Protein AF-A0A7X6VKJ6-F1 (afdb_monomer_lite)

Foldseek 3Di:
DLCCLQPPQLVVLQVQLVVLQVVLVVCVVVVNNVVSVVSNVSSVVSNVSSVVSNVD

Radius of gyration: 13.03 Å; chains: 1; bounding box: 29×14×38 Å

Structure (mmCIF, N/CA/C/O backbone):
data_AF-A0A7X6VKJ6-F1
#
_entry.id   AF-A0A7X6VKJ6-F1
#
loop_
_atom_site.group_PDB
_atom_site.id
_atom_site.type_symbol
_atom_site.label_atom_id
_atom_site.label_alt_id
_atom_site.label_comp_id
_atom_site.label_asym_id
_atom_site.label_entity_id
_atom_site.label_seq_id
_atom_site.pdbx_PDB_ins_code
_atom_site.Cartn_x
_atom_site.Cartn_y
_atom_site.Cartn_z
_atom_site.occupancy
_atom_site.B_iso_or_equiv
_atom_site.auth_seq_id
_atom_site.auth_comp_id
_atom_site.auth_asym_id
_atom_site.auth_atom_id
_atom_site.pdbx_PDB_model_num
ATOM 1 N N . MET A 1 1 ? 8.522 3.877 -25.371 1.00 50.00 1 MET A N 1
ATOM 2 C CA . MET A 1 1 ? 7.523 3.641 -24.300 1.00 50.00 1 MET A CA 1
ATOM 3 C C . MET A 1 1 ? 8.139 3.067 -23.019 1.00 50.00 1 MET A C 1
ATOM 5 O O . MET A 1 1 ? 7.585 3.303 -21.959 1.00 50.00 1 MET A O 1
ATOM 9 N N . GLN A 1 2 ? 9.288 2.374 -23.070 1.00 51.66 2 GLN A N 1
ATOM 10 C CA . GLN A 1 2 ? 9.895 1.759 -21.875 1.00 51.66 2 GLN A CA 1
ATOM 11 C C . GLN A 1 2 ? 10.553 2.747 -20.894 1.00 51.66 2 GLN A C 1
ATOM 13 O O . GLN A 1 2 ? 10.518 2.513 -19.695 1.00 51.66 2 GLN A O 1
ATOM 18 N N . PHE A 1 3 ? 11.027 3.908 -21.361 1.00 53.84 3 PHE A N 1
ATOM 19 C CA . PHE A 1 3 ? 11.594 4.945 -20.484 1.00 53.84 3 PHE A CA 1
ATOM 20 C C . PHE A 1 3 ? 10.623 5.441 -19.394 1.00 53.84 3 PHE A C 1
ATOM 22 O O . PHE A 1 3 ? 11.035 5.664 -18.263 1.00 53.84 3 PHE A O 1
ATOM 29 N N . PHE A 1 4 ? 9.321 5.564 -19.679 1.00 55.94 4 PHE A N 1
ATOM 30 C CA . PHE A 1 4 ? 8.338 5.982 -18.665 1.00 55.94 4 PHE A CA 1
ATOM 31 C C . PHE A 1 4 ? 8.093 4.905 -17.596 1.00 55.94 4 PHE A C 1
ATOM 33 O O . PHE A 1 4 ? 7.917 5.238 -16.423 1.00 55.94 4 PHE A O 1
ATOM 40 N N . ALA A 1 5 ? 8.103 3.629 -17.994 1.00 55.56 5 ALA A N 1
ATOM 41 C CA . ALA A 1 5 ? 7.864 2.493 -17.106 1.00 55.56 5 ALA A CA 1
ATOM 42 C C . ALA A 1 5 ? 9.031 2.251 -16.135 1.00 55.56 5 ALA A C 1
ATOM 44 O O . ALA A 1 5 ? 8.800 1.872 -14.994 1.00 55.56 5 ALA A O 1
ATOM 45 N N . THR A 1 6 ? 10.265 2.522 -16.558 1.00 58.28 6 THR A N 1
ATOM 46 C CA . THR A 1 6 ? 11.457 2.347 -15.712 1.00 58.28 6 THR A CA 1
ATOM 47 C C . THR A 1 6 ? 11.780 3.606 -14.899 1.00 58.28 6 THR A C 1
ATOM 49 O O . THR A 1 6 ? 12.281 3.505 -13.784 1.00 58.28 6 THR A O 1
ATOM 52 N N . SER A 1 7 ? 11.479 4.807 -15.416 1.00 61.69 7 SER A N 1
ATOM 53 C CA . SER A 1 7 ? 11.922 6.062 -14.787 1.00 61.69 7 SER A CA 1
ATOM 54 C C . SER A 1 7 ? 10.850 6.814 -13.995 1.00 61.69 7 SER A C 1
ATOM 56 O O . SER A 1 7 ? 11.205 7.466 -13.022 1.00 61.69 7 SER A O 1
ATOM 58 N N . ALA A 1 8 ? 9.565 6.753 -14.370 1.00 64.69 8 ALA A N 1
ATOM 59 C CA . ALA A 1 8 ? 8.498 7.534 -13.718 1.00 64.69 8 ALA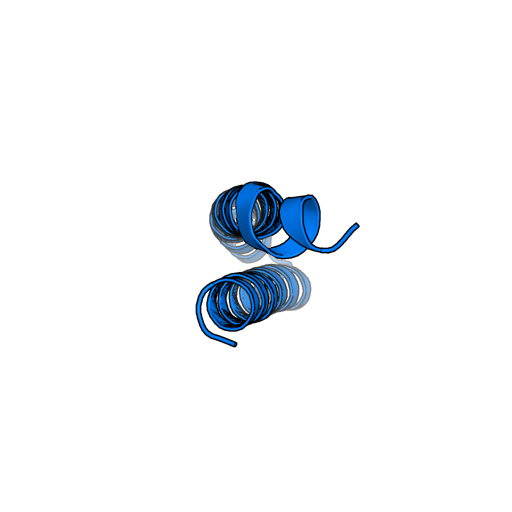 A CA 1
ATOM 60 C C . ALA A 1 8 ? 7.464 6.658 -12.992 1.00 64.69 8 ALA A C 1
ATOM 62 O O . ALA A 1 8 ? 7.016 7.000 -11.897 1.00 64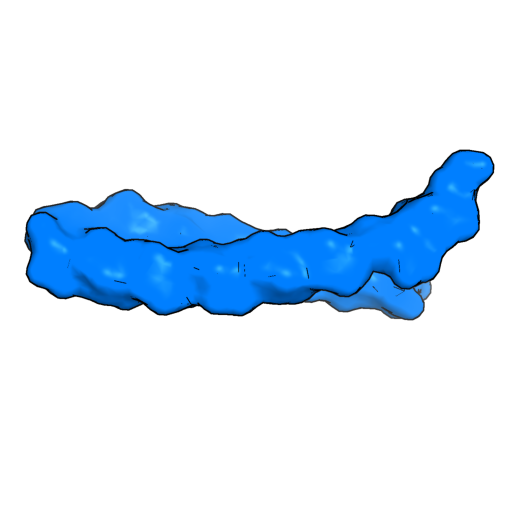.69 8 ALA A O 1
ATOM 63 N N . ALA A 1 9 ? 7.118 5.503 -13.564 1.00 69.38 9 ALA A N 1
ATOM 64 C CA . ALA A 1 9 ? 6.162 4.572 -12.970 1.00 69.38 9 ALA A CA 1
ATOM 65 C C . ALA A 1 9 ? 6.533 4.079 -11.554 1.00 69.38 9 ALA A C 1
ATOM 67 O O . ALA A 1 9 ? 5.641 4.098 -10.705 1.00 69.38 9 ALA A O 1
ATOM 68 N N . PRO A 1 10 ? 7.789 3.707 -11.221 1.00 69.62 10 PRO A N 1
ATOM 69 C CA . PRO A 1 10 ? 8.102 3.238 -9.870 1.00 69.62 10 PRO A CA 1
ATOM 70 C C . PRO A 1 10 ? 7.871 4.317 -8.806 1.00 69.62 10 PRO A C 1
ATOM 72 O O . PRO A 1 10 ? 7.341 4.016 -7.742 1.00 69.62 10 PRO A O 1
ATOM 75 N N . TRP A 1 11 ? 8.158 5.587 -9.101 1.00 76.06 11 TRP A N 1
ATOM 76 C CA . TRP A 1 11 ? 7.910 6.693 -8.168 1.00 76.06 11 TRP A CA 1
ATOM 77 C C . TRP A 1 11 ? 6.420 6.931 -7.912 1.00 76.06 11 TRP A C 1
ATOM 79 O O . TRP A 1 11 ? 6.021 7.175 -6.774 1.00 76.06 11 TRP A O 1
ATOM 89 N N . ILE A 1 12 ? 5.587 6.812 -8.949 1.00 80.12 12 ILE A N 1
ATOM 90 C CA . ILE A 1 12 ? 4.126 6.921 -8.824 1.00 80.12 12 ILE A CA 1
ATOM 91 C C . ILE A 1 12 ? 3.579 5.758 -7.985 1.00 80.12 12 ILE A C 1
ATOM 93 O O . ILE A 1 12 ? 2.739 5.966 -7.108 1.00 80.12 12 ILE A O 1
ATOM 97 N N . LEU A 1 13 ? 4.086 4.543 -8.211 1.00 78.56 13 LEU A N 1
ATOM 98 C CA . LEU A 1 13 ? 3.715 3.351 -7.448 1.00 78.56 13 LEU A CA 1
ATOM 99 C C . LEU A 1 13 ? 4.142 3.473 -5.974 1.00 78.56 13 LEU A C 1
ATOM 101 O O . LEU A 1 13 ? 3.325 3.224 -5.088 1.00 78.56 13 LEU A O 1
ATOM 105 N N . TYR A 1 14 ? 5.355 3.955 -5.687 1.00 77.00 14 TYR A N 1
ATOM 106 C CA . TYR A 1 14 ? 5.793 4.247 -4.316 1.00 77.00 14 TYR A CA 1
ATOM 107 C C . TYR A 1 14 ? 4.919 5.305 -3.636 1.00 77.00 14 TYR A C 1
ATOM 109 O O . TYR A 1 14 ? 4.505 5.113 -2.491 1.00 77.00 14 TYR A O 1
ATOM 117 N N . GLY A 1 15 ? 4.578 6.386 -4.345 1.00 81.00 15 GLY A N 1
ATOM 118 C CA . GLY A 1 15 ? 3.662 7.407 -3.838 1.00 81.00 15 GLY A CA 1
ATOM 119 C C . GLY A 1 15 ? 2.282 6.834 -3.505 1.00 81.00 15 GLY A C 1
ATOM 120 O O . GLY A 1 15 ? 1.721 7.133 -2.452 1.00 81.00 15 GLY A O 1
ATOM 121 N N . CYS A 1 16 ? 1.759 5.947 -4.354 1.00 79.50 16 CYS A N 1
ATOM 122 C CA . CYS A 1 16 ? 0.484 5.274 -4.115 1.00 79.50 16 CYS A CA 1
ATOM 123 C C . CYS A 1 16 ? 0.559 4.336 -2.897 1.00 79.50 16 CYS A C 1
ATOM 125 O O . CYS A 1 16 ? -0.302 4.396 -2.017 1.00 79.50 16 CYS A O 1
ATOM 127 N N . SER A 1 17 ? 1.626 3.536 -2.795 1.00 78.31 17 SER A N 1
ATOM 128 C CA . SER A 1 17 ? 1.879 2.633 -1.664 1.00 78.31 17 SER A CA 1
ATOM 129 C C . SER A 1 17 ? 1.947 3.390 -0.329 1.00 78.31 17 SER A C 1
ATOM 131 O O . SER A 1 17 ? 1.262 3.022 0.627 1.00 78.31 17 SER A O 1
ATOM 133 N N . ILE A 1 18 ? 2.660 4.522 -0.284 1.00 83.12 18 ILE A N 1
ATOM 134 C CA . ILE A 1 18 ? 2.766 5.381 0.909 1.00 83.12 18 ILE A CA 1
ATOM 135 C C . ILE A 1 18 ? 1.410 5.928 1.364 1.00 83.12 18 ILE A C 1
ATOM 137 O O . ILE A 1 18 ? 1.215 6.120 2.560 1.00 83.12 18 ILE A O 1
ATOM 141 N N . VAL A 1 19 ? 0.470 6.181 0.450 1.00 82.56 19 VAL A N 1
ATOM 142 C CA . VAL A 1 19 ? -0.869 6.698 0.787 1.00 82.56 19 VAL A CA 1
ATOM 143 C C . VAL A 1 19 ? -1.817 5.572 1.218 1.00 82.56 19 VAL A C 1
ATOM 145 O O . VAL A 1 19 ? -2.624 5.758 2.133 1.00 82.56 19 VAL A O 1
ATOM 148 N N . LEU A 1 20 ? -1.688 4.388 0.615 1.00 81.12 20 LEU A N 1
ATOM 149 C CA . LEU A 1 20 ? -2.479 3.195 0.937 1.00 81.12 20 LEU A CA 1
ATOM 150 C C . LEU A 1 20 ? -2.199 2.662 2.351 1.00 81.12 20 LEU A C 1
ATOM 152 O O . LEU A 1 20 ? -3.129 2.240 3.033 1.00 81.12 20 LEU A O 1
ATOM 156 N N . VAL A 1 21 ? -0.960 2.741 2.846 1.00 80.81 21 VAL A N 1
ATOM 157 C CA . VAL A 1 21 ? -0.607 2.280 4.206 1.00 80.81 21 VAL A CA 1
ATOM 158 C C . VAL A 1 21 ? -1.375 3.015 5.326 1.00 80.81 21 VAL A C 1
ATOM 160 O O . VAL A 1 21 ? -2.072 2.358 6.106 1.00 80.81 21 VAL A O 1
ATOM 163 N N . PRO A 1 22 ? -1.330 4.358 5.439 1.00 82.69 22 PRO A N 1
ATOM 164 C CA . PRO A 1 22 ? -2.085 5.090 6.452 1.00 82.69 22 PRO A CA 1
ATOM 165 C C . PRO A 1 22 ? -3.600 5.021 6.218 1.00 82.69 22 PRO A C 1
ATOM 167 O O . PRO A 1 22 ? -4.355 5.052 7.192 1.00 82.69 22 PRO A O 1
ATOM 170 N N . LEU A 1 23 ? -4.068 4.891 4.969 1.00 80.56 23 LEU A N 1
ATOM 171 C CA . LEU A 1 23 ? -5.480 4.620 4.666 1.00 80.56 23 LEU A CA 1
ATOM 172 C C . LEU A 1 23 ? -5.920 3.257 5.210 1.00 80.56 23 LEU A C 1
ATOM 174 O O . LEU A 1 23 ? -6.955 3.180 5.877 1.00 80.56 23 LEU A O 1
ATOM 178 N N . GLY A 1 24 ? -5.113 2.217 5.001 1.00 78.56 24 GLY A N 1
ATOM 179 C CA . GLY A 1 24 ? -5.323 0.881 5.547 1.00 78.56 24 GLY A CA 1
ATOM 180 C C . GLY A 1 24 ? -5.417 0.909 7.069 1.00 78.56 24 GLY A C 1
ATOM 181 O O . GLY A 1 24 ? -6.410 0.445 7.628 1.00 78.56 24 GLY A O 1
ATOM 182 N N . ILE A 1 25 ? -4.465 1.564 7.746 1.00 81.44 25 ILE A N 1
ATOM 183 C CA . ILE A 1 25 ? -4.464 1.728 9.214 1.00 81.44 25 ILE A CA 1
ATOM 184 C C . ILE A 1 25 ? -5.723 2.465 9.699 1.00 81.44 25 ILE A C 1
ATOM 186 O O . ILE A 1 25 ? -6.364 2.048 10.668 1.00 81.44 25 ILE A O 1
ATOM 190 N N . ARG A 1 26 ? -6.131 3.543 9.015 1.00 83.19 26 ARG A N 1
ATOM 191 C CA . ARG A 1 26 ? -7.367 4.273 9.347 1.00 83.19 26 ARG A CA 1
ATOM 192 C C . ARG A 1 26 ? -8.612 3.400 9.168 1.00 83.19 26 ARG A C 1
ATOM 194 O O . ARG A 1 26 ? -9.515 3.483 9.998 1.00 83.19 26 ARG A O 1
ATOM 201 N N . ARG A 1 27 ? -8.660 2.550 8.136 1.00 81.31 27 ARG A N 1
ATOM 202 C CA . ARG A 1 27 ? -9.773 1.615 7.875 1.00 81.31 27 ARG A CA 1
ATOM 203 C C . ARG A 1 27 ? -9.826 0.457 8.871 1.00 81.31 27 ARG A C 1
ATOM 205 O O . ARG A 1 27 ? -10.922 0.099 9.299 1.00 81.31 27 ARG A O 1
ATOM 212 N N . PHE A 1 28 ? -8.672 -0.050 9.311 1.00 81.12 28 PHE A N 1
ATOM 213 C CA . PHE A 1 28 ? -8.585 -0.987 10.436 1.00 81.12 28 PHE A CA 1
ATOM 214 C C . PHE A 1 28 ? -9.194 -0.385 11.699 1.00 81.12 28 PHE A C 1
ATOM 216 O O . PHE A 1 28 ? -10.034 -1.009 12.344 1.00 81.12 28 PHE A O 1
ATOM 223 N N . ARG A 1 29 ? -8.835 0.866 12.011 1.00 79.56 29 ARG A N 1
ATOM 224 C CA . ARG A 1 29 ? -9.375 1.573 13.177 1.00 79.56 29 ARG A CA 1
ATOM 225 C C . ARG A 1 29 ? -10.866 1.903 13.046 1.00 79.56 29 ARG A C 1
ATOM 227 O O . ARG A 1 29 ? -11.549 2.005 14.055 1.00 79.56 29 ARG A O 1
ATOM 234 N N . ALA A 1 30 ? -11.381 2.042 11.825 1.00 84.00 30 ALA A N 1
AT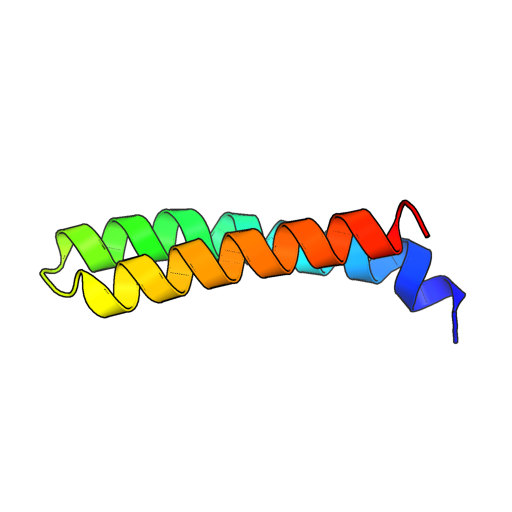OM 235 C CA . ALA A 1 30 ? -12.797 2.290 11.543 1.00 84.00 30 ALA A CA 1
ATOM 236 C C . ALA A 1 30 ? -13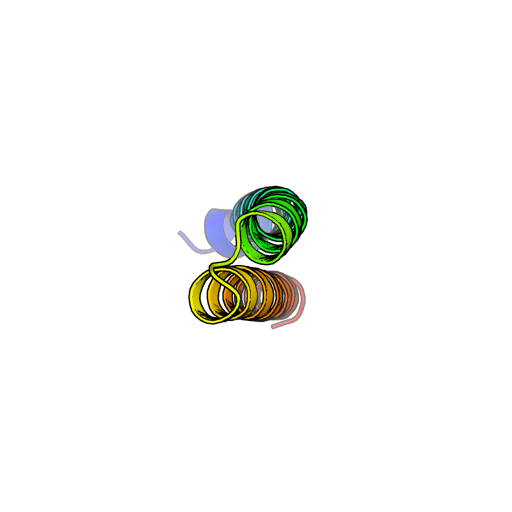.687 1.030 11.633 1.00 84.00 30 ALA A C 1
ATOM 238 O O . ALA A 1 30 ? -14.859 1.091 11.270 1.00 84.00 30 ALA A O 1
ATOM 239 N N . GLY A 1 31 ? -13.153 -0.111 12.086 1.00 82.50 31 GLY A N 1
ATOM 240 C CA . GLY A 1 31 ? -13.929 -1.339 12.279 1.00 82.50 31 GLY A CA 1
ATOM 241 C C . GLY A 1 31 ? -14.146 -2.163 11.008 1.00 82.50 31 GLY A C 1
ATOM 242 O O . GLY A 1 31 ? -14.932 -3.105 11.028 1.00 82.50 31 GLY A O 1
ATOM 243 N N . ASN A 1 32 ? -13.442 -1.856 9.910 1.00 83.38 32 ASN A N 1
ATOM 244 C CA . ASN A 1 32 ? -13.468 -2.662 8.688 1.00 83.38 32 ASN A CA 1
ATOM 245 C C . ASN A 1 32 ? -12.080 -3.273 8.401 1.00 83.38 32 ASN A C 1
ATOM 247 O O . ASN A 1 32 ? -11.355 -2.798 7.516 1.00 83.38 32 ASN A O 1
ATOM 251 N N . PRO A 1 33 ? -11.685 -4.316 9.160 1.00 79.69 33 PRO A N 1
ATOM 252 C CA . PRO A 1 33 ? -10.339 -4.878 9.105 1.00 79.69 33 PRO A CA 1
ATOM 253 C C . PRO A 1 33 ? -10.038 -5.558 7.766 1.00 79.69 33 PRO A C 1
ATOM 255 O O . PRO A 1 33 ? -8.912 -5.479 7.290 1.00 79.69 33 PRO A O 1
ATOM 258 N N . LEU A 1 34 ? -11.039 -6.157 7.110 1.00 85.06 34 LEU A N 1
ATOM 259 C CA . LEU A 1 34 ? -10.859 -6.807 5.809 1.00 85.06 34 LEU A CA 1
ATOM 260 C C . LEU A 1 34 ? -10.435 -5.798 4.735 1.00 85.06 34 LEU A C 1
ATOM 262 O O . LEU A 1 34 ? -9.511 -6.046 3.964 1.00 85.06 34 LEU A O 1
ATOM 266 N N . LYS A 1 35 ? -11.078 -4.625 4.713 1.00 81.25 35 LYS A N 1
ATOM 267 C CA . LYS A 1 35 ? -10.732 -3.569 3.758 1.00 81.25 35 LYS A CA 1
ATOM 268 C C . LYS A 1 35 ? -9.394 -2.911 4.092 1.00 81.25 35 LYS A C 1
ATOM 270 O O . LYS A 1 35 ? -8.632 -2.620 3.182 1.00 81.25 35 LYS A O 1
ATOM 275 N N . GLY A 1 36 ? -9.082 -2.735 5.378 1.00 83.00 36 GLY A N 1
ATOM 276 C CA . GLY A 1 36 ? -7.754 -2.285 5.808 1.00 83.00 36 GLY A CA 1
ATOM 277 C C . GLY A 1 36 ? -6.638 -3.251 5.395 1.00 83.00 36 GLY A C 1
ATOM 278 O O . GLY A 1 36 ? -5.584 -2.814 4.940 1.00 83.00 36 GLY A O 1
ATOM 279 N N . PHE A 1 37 ? -6.880 -4.561 5.504 1.00 85.31 37 PHE A N 1
ATOM 280 C CA . PHE A 1 37 ? -5.927 -5.598 5.112 1.00 85.31 37 PHE A CA 1
ATOM 281 C C . PHE A 1 37 ? -5.680 -5.604 3.602 1.00 85.31 37 PHE A C 1
ATOM 283 O O . PHE A 1 37 ? -4.533 -5.666 3.169 1.00 85.31 37 PHE A O 1
ATOM 290 N N . LEU A 1 38 ? -6.744 -5.474 2.803 1.0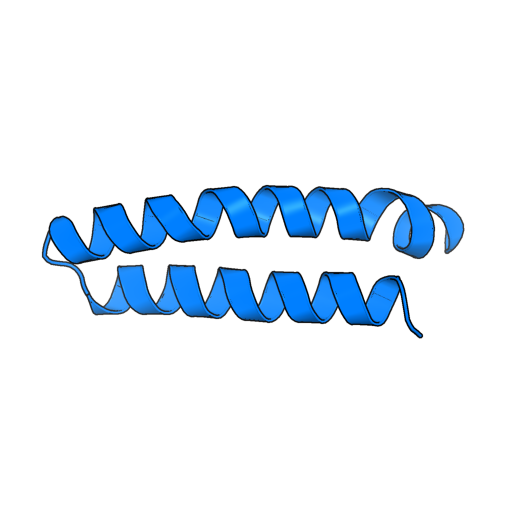0 86.69 38 LEU A N 1
ATOM 291 C CA . LEU A 1 38 ? -6.642 -5.357 1.348 1.00 86.69 38 LEU A CA 1
ATOM 292 C C . LEU A 1 38 ? -5.884 -4.092 0.915 1.00 86.69 38 LEU A C 1
ATOM 294 O O . LEU A 1 38 ? -5.091 -4.168 -0.019 1.00 86.69 38 LEU A O 1
ATOM 298 N N . ASP A 1 39 ? -6.067 -2.957 1.601 1.00 83.50 39 ASP A N 1
ATOM 299 C CA . ASP A 1 39 ? -5.280 -1.735 1.357 1.00 83.50 39 ASP A CA 1
ATOM 300 C C . ASP A 1 39 ? -3.783 -1.951 1.645 1.00 83.50 39 ASP A C 1
ATOM 302 O O . ASP A 1 39 ? -2.941 -1.531 0.851 1.00 83.50 39 ASP A O 1
ATOM 306 N N . LEU A 1 40 ? -3.435 -2.639 2.741 1.00 83.62 40 LEU A N 1
ATOM 307 C CA . LEU A 1 40 ? -2.039 -2.952 3.079 1.00 83.62 40 LEU A CA 1
ATOM 308 C C . LEU A 1 40 ? -1.411 -3.959 2.109 1.00 83.62 40 LEU A C 1
ATOM 310 O O . LEU A 1 40 ? -0.276 -3.762 1.675 1.00 83.62 40 LEU A O 1
ATOM 314 N N . LEU A 1 41 ? -2.142 -5.013 1.736 1.00 87.56 41 LEU A N 1
ATOM 315 C CA . LEU A 1 41 ? -1.695 -5.960 0.714 1.00 87.56 41 LEU A CA 1
ATOM 316 C C . LEU A 1 41 ? -1.503 -5.264 -0.633 1.00 87.56 41 LEU A C 1
ATOM 318 O O . LEU A 1 41 ? -0.481 -5.468 -1.282 1.00 87.56 41 LEU A O 1
ATOM 322 N N . GLY A 1 42 ? -2.443 -4.402 -1.027 1.00 84.56 42 GLY A N 1
ATOM 323 C CA . GLY A 1 42 ? -2.330 -3.582 -2.229 1.00 84.56 42 GLY A CA 1
ATOM 324 C C . GLY A 1 42 ? -1.085 -2.697 -2.198 1.00 84.56 42 GLY A C 1
ATOM 325 O O . GLY A 1 42 ? -0.325 -2.689 -3.163 1.00 84.56 42 GLY A O 1
ATOM 326 N N . ALA A 1 43 ? -0.813 -2.027 -1.074 1.00 84.88 43 ALA A N 1
ATOM 327 C CA . ALA A 1 43 ? 0.404 -1.235 -0.894 1.00 84.88 43 ALA A CA 1
ATOM 328 C C . ALA A 1 43 ? 1.682 -2.077 -1.049 1.00 84.88 43 ALA A C 1
ATOM 330 O O . ALA A 1 43 ? 2.630 -1.630 -1.699 1.00 84.88 43 ALA A O 1
ATOM 331 N N . GLY A 1 44 ? 1.696 -3.293 -0.493 1.00 83.56 44 GLY A N 1
ATOM 332 C CA . GLY A 1 44 ? 2.815 -4.230 -0.603 1.00 83.56 44 GLY A CA 1
ATOM 333 C C . GLY A 1 44 ? 3.045 -4.714 -2.035 1.00 83.56 44 GLY A C 1
ATOM 334 O O . GLY A 1 44 ? 4.166 -4.643 -2.531 1.00 83.56 44 GLY A O 1
ATOM 335 N N . VAL A 1 45 ? 1.987 -5.131 -2.737 1.00 86.75 45 VAL A N 1
ATOM 336 C CA . VAL A 1 45 ? 2.069 -5.564 -4.145 1.00 86.75 45 VAL A CA 1
ATOM 337 C C . VAL A 1 45 ? 2.554 -4.422 -5.036 1.00 86.75 45 VAL A C 1
ATOM 339 O O . VAL A 1 45 ? 3.433 -4.624 -5.868 1.00 86.75 45 VAL A O 1
ATOM 342 N N . ILE A 1 46 ? 2.038 -3.209 -4.835 1.00 85.00 46 ILE A N 1
ATOM 343 C CA . ILE A 1 46 ? 2.457 -2.017 -5.581 1.00 85.00 46 ILE A CA 1
ATOM 344 C C . ILE A 1 46 ? 3.938 -1.693 -5.325 1.00 85.00 46 ILE A C 1
ATOM 346 O O . ILE A 1 46 ? 4.648 -1.340 -6.265 1.00 85.00 46 ILE A O 1
ATOM 350 N N . ALA A 1 47 ? 4.425 -1.857 -4.091 1.00 80.38 47 ALA A N 1
ATOM 351 C CA . ALA A 1 47 ? 5.837 -1.665 -3.759 1.00 80.38 47 ALA A CA 1
ATOM 352 C C . ALA A 1 47 ? 6.743 -2.720 -4.418 1.00 80.38 47 ALA A C 1
ATOM 354 O O . ALA A 1 47 ? 7.800 -2.373 -4.940 1.00 80.38 47 ALA A O 1
ATOM 355 N N . VAL A 1 48 ? 6.317 -3.989 -4.455 1.00 81.50 48 VAL A N 1
ATOM 356 C CA . VAL A 1 48 ? 7.046 -5.057 -5.163 1.00 81.50 48 VAL A CA 1
ATOM 357 C C . VAL A 1 48 ? 7.062 -4.793 -6.667 1.00 81.50 48 VAL A C 1
ATOM 359 O O . VAL A 1 48 ? 8.117 -4.885 -7.284 1.00 81.50 48 VAL A O 1
ATOM 362 N N . MET A 1 49 ? 5.936 -4.381 -7.255 1.00 79.25 49 MET A N 1
ATOM 363 C CA . MET A 1 49 ? 5.875 -4.001 -8.670 1.00 79.25 49 MET A CA 1
ATOM 364 C C . MET A 1 49 ? 6.814 -2.829 -8.981 1.00 79.25 49 MET A C 1
ATOM 366 O O . MET A 1 49 ? 7.567 -2.886 -9.953 1.00 79.25 49 MET A O 1
ATOM 370 N N . ALA A 1 50 ? 6.831 -1.794 -8.134 1.00 78.19 50 ALA A N 1
ATOM 371 C CA . ALA A 1 50 ? 7.758 -0.669 -8.267 1.00 78.19 50 ALA A CA 1
ATOM 372 C C . ALA A 1 50 ? 9.224 -1.128 -8.225 1.00 78.19 50 ALA A C 1
ATOM 374 O O . ALA A 1 50 ? 10.022 -0.705 -9.060 1.00 78.19 50 ALA A O 1
ATOM 375 N N . TRP A 1 51 ? 9.550 -2.041 -7.306 1.00 77.56 51 TRP A N 1
ATOM 376 C CA . TRP A 1 51 ? 10.881 -2.629 -7.189 1.00 77.56 51 TRP A CA 1
ATOM 377 C C . TRP A 1 51 ? 11.268 -3.435 -8.434 1.00 77.56 51 TRP A C 1
ATOM 379 O O . TRP A 1 51 ? 12.337 -3.212 -8.989 1.00 77.56 51 TRP A O 1
ATOM 389 N N . THR A 1 52 ? 10.392 -4.311 -8.938 1.00 77.44 52 THR A N 1
ATOM 390 C CA . THR A 1 52 ? 10.662 -5.112 -10.152 1.00 77.44 52 THR A CA 1
ATOM 391 C C . THR A 1 52 ? 10.826 -4.263 -11.413 1.00 77.44 52 THR A C 1
ATOM 393 O O . THR A 1 52 ? 11.520 -4.658 -12.340 1.00 77.44 52 THR A O 1
ATOM 396 N N . LEU A 1 53 ? 10.217 -3.073 -11.460 1.00 72.44 53 LEU A N 1
ATOM 397 C CA . LEU A 1 53 ? 10.396 -2.136 -12.572 1.00 72.44 53 LEU A CA 1
ATOM 398 C C . LEU A 1 53 ? 11.727 -1.375 -12.498 1.00 72.44 53 LEU A C 1
ATOM 400 O O . LEU A 1 53 ? 12.231 -0.949 -13.535 1.00 72.44 53 LEU A O 1
ATOM 404 N N . GLN A 1 54 ? 12.285 -1.190 -11.296 1.00 68.62 54 GLN A N 1
ATOM 405 C CA . GLN A 1 54 ? 13.623 -0.617 -11.094 1.00 68.62 54 GLN A CA 1
ATOM 406 C C . GLN A 1 54 ? 14.737 -1.668 -11.206 1.00 68.62 54 GLN A C 1
ATOM 408 O O . GLN A 1 54 ? 15.835 -1.340 -11.652 1.00 68.62 54 GLN A O 1
ATOM 413 N N . ASN A 1 55 ? 14.442 -2.917 -10.846 1.00 67.69 55 ASN A N 1
ATOM 414 C CA . ASN A 1 55 ? 15.329 -4.075 -10.895 1.00 67.69 55 ASN A CA 1
ATOM 415 C C . ASN A 1 55 ? 14.708 -5.174 -11.787 1.00 67.69 55 ASN A C 1
ATOM 417 O O .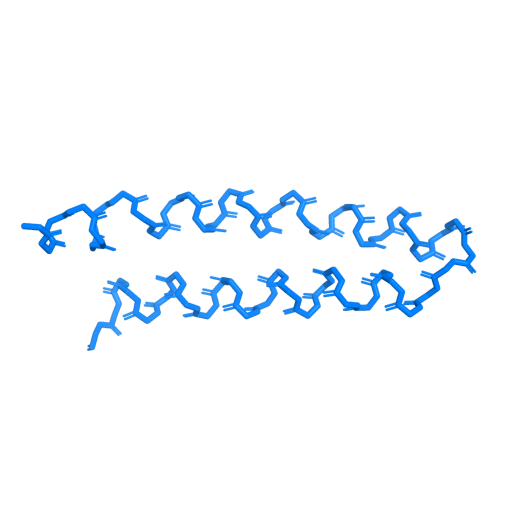 ASN A 1 55 ? 14.116 -6.113 -11.247 1.00 67.69 55 ASN A O 1
ATOM 421 N N . PRO A 1 56 ? 14.788 -5.027 -13.126 1.00 61.44 56 PRO A N 1
ATOM 422 C CA . PRO A 1 56 ? 14.292 -6.020 -14.080 1.00 61.44 56 PRO A CA 1
ATOM 423 C C . PRO A 1 56 ? 15.101 -7.323 -14.071 1.00 61.44 56 PRO A C 1
ATOM 425 O O . PRO A 1 56 ? 16.303 -7.285 -13.711 1.00 61.44 56 PRO A O 1
#

pLDDT: mean 76.64, std 9.75, range [50.0, 87.56]

Secondary structure (DSSP, 8-state):
-HHHHHHTHHHHHHHHHHHHHHHHHHHHHTT-HHHHHHHHHHHHHHHHHHHHHH--

Sequence (56 aa):
MQFFATSAAPWILYGCSIVLVPLGIRRFRAGNPLKGFLDLLGAGVIAVMAWTLQNP